Protein AF-S8E0R0-F1 (afdb_monomer_lite)

Foldseek 3Di:
DAWFDPPDDDPDDFPFKFFFADPNHFWDQLVCLQVVNDFGPQQQDFGCVVVVDQKAWEWEDGQQDDIDIDIDGQDDPNDGHGSSRVSNVNSVVVQVVLVVQQPPPDDGDPPRPQRRRDDPHFYSRQKIFRMWGDDPRHIYTGIDGNDDDD

Secondary structure (DSSP, 8-state):
-EE---S----S--S-EEE-EETTEE-EEHHHHHHTS---TTTTSB-SGGGT-SEEEEEE--TTS--EEEEEESEETTEEPBHHHHHHHHHHHHHHHHHHHHHS-PPPPTT-GGG-BSTTSB-GGGEEEEEEEEETTEEEEEEEE-PPP-

Sequence (150 aa):
RLRVPQTTRSVTVPRDTVQFEVGGSLGIRMCDVVSGHAQPDLSEDRVLEHTGHRQIHLVIMWPGYEQSGRYLHVQNDGLYITRGRLANLVSDTVRHFLRAASRKRRRHARGSQQWTIGNNGIQFQDLWLLSVVRDGNIWRPEIEAHVRGP

Structure (mmCIF, N/CA/C/O backbone):
data_AF-S8E0R0-F1
#
_entry.id   AF-S8E0R0-F1
#
loop_
_atom_site.group_PDB
_atom_site.id
_atom_site.type_symbol
_atom_site.label_atom_id
_atom_site.label_alt_id
_atom_site.label_comp_id
_atom_site.label_asym_id
_atom_site.label_entity_id
_atom_site.label_seq_id
_atom_site.pdbx_PDB_ins_code
_atom_site.Cartn_x
_atom_site.Cartn_y
_atom_site.Cartn_z
_atom_site.occupancy
_atom_site.B_iso_or_equiv
_atom_site.auth_seq_id
_atom_site.auth_comp_id
_atom_site.auth_asym_id
_atom_site.auth_atom_id
_atom_site.pdbx_PDB_model_num
ATOM 1 N N . ARG A 1 1 ? 9.385 -15.708 -5.227 1.00 58.81 1 ARG A N 1
ATOM 2 C CA . ARG A 1 1 ? 8.848 -14.510 -4.540 1.00 58.81 1 ARG A CA 1
ATOM 3 C C . ARG A 1 1 ? 9.981 -13.505 -4.425 1.00 58.81 1 ARG A C 1
ATOM 5 O O . ARG A 1 1 ? 11.035 -13.891 -3.936 1.00 58.81 1 ARG A O 1
ATOM 12 N N . LEU A 1 2 ? 9.827 -12.289 -4.954 1.00 75.50 2 LEU A N 1
ATOM 13 C CA . LEU A 1 2 ? 10.871 -11.261 -4.898 1.00 75.5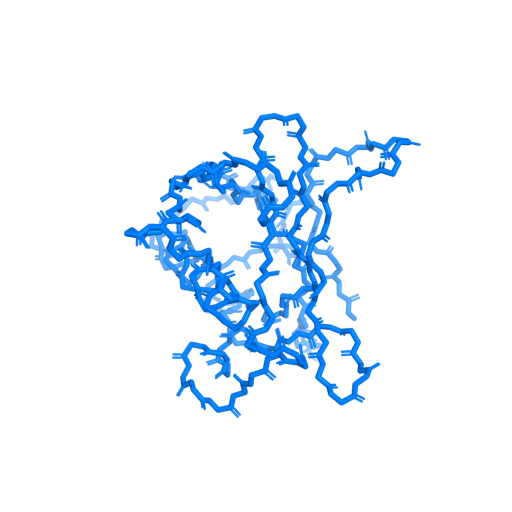0 2 LEU A CA 1
ATOM 14 C C . LEU A 1 2 ? 10.344 -10.062 -4.107 1.00 75.50 2 LEU A C 1
ATOM 16 O O . LEU A 1 2 ? 9.384 -9.409 -4.517 1.00 75.50 2 LEU A O 1
ATOM 20 N N . ARG A 1 3 ? 10.968 -9.777 -2.961 1.00 77.88 3 ARG A N 1
ATOM 21 C CA . ARG A 1 3 ? 10.646 -8.599 -2.147 1.00 77.88 3 ARG A CA 1
ATOM 22 C C . ARG A 1 3 ? 11.109 -7.354 -2.896 1.00 77.88 3 ARG A C 1
ATOM 24 O O . ARG A 1 3 ? 12.263 -7.313 -3.318 1.00 77.88 3 ARG A O 1
ATOM 31 N N . VAL A 1 4 ? 10.239 -6.361 -3.070 1.00 77.31 4 VAL A N 1
ATOM 32 C CA . VAL A 1 4 ? 10.601 -5.118 -3.764 1.00 77.31 4 VAL A CA 1
ATOM 33 C C . VAL A 1 4 ? 11.610 -4.356 -2.896 1.00 77.31 4 VAL A C 1
ATOM 35 O O . VAL A 1 4 ? 11.265 -4.006 -1.765 1.00 77.31 4 VAL A O 1
ATOM 38 N N . PRO A 1 5 ? 12.834 -4.068 -3.384 1.00 73.31 5 PRO A N 1
ATOM 39 C CA . PRO A 1 5 ? 13.810 -3.278 -2.654 1.00 73.31 5 PRO A CA 1
ATOM 40 C C . PRO A 1 5 ? 13.254 -1.879 -2.401 1.00 73.31 5 PRO A C 1
ATOM 42 O O . PRO A 1 5 ? 13.226 -1.027 -3.288 1.00 73.31 5 PRO A O 1
ATOM 45 N N . GLN A 1 6 ? 12.812 -1.641 -1.172 1.00 69.94 6 GLN A N 1
ATOM 46 C CA . GLN A 1 6 ? 12.642 -0.298 -0.643 1.00 69.94 6 GLN A CA 1
ATOM 47 C C . GLN A 1 6 ? 14.046 0.157 -0.224 1.00 69.94 6 GLN A C 1
ATOM 49 O O . GLN A 1 6 ? 14.694 -0.501 0.588 1.00 69.94 6 GLN A O 1
ATOM 54 N N . THR A 1 7 ? 14.585 1.214 -0.830 1.00 45.44 7 THR A N 1
ATOM 55 C CA . THR A 1 7 ? 15.957 1.680 -0.576 1.00 45.44 7 THR A CA 1
ATOM 56 C C . THR A 1 7 ? 16.130 2.157 0.867 1.00 45.44 7 THR A C 1
ATOM 58 O O . THR A 1 7 ? 15.914 3.327 1.135 1.00 45.44 7 THR A O 1
ATOM 61 N N . THR A 1 8 ? 16.526 1.265 1.781 1.00 50.78 8 THR A N 1
ATOM 62 C CA . THR A 1 8 ? 17.254 1.555 3.035 1.00 50.78 8 THR A CA 1
ATOM 63 C C . THR A 1 8 ? 17.691 0.250 3.701 1.00 50.78 8 THR A C 1
ATOM 65 O O . THR A 1 8 ? 16.870 -0.629 3.949 1.00 50.78 8 THR A O 1
ATOM 68 N N . ARG A 1 9 ? 18.971 0.179 4.082 1.00 50.09 9 ARG A N 1
ATOM 69 C CA . ARG A 1 9 ? 19.430 -0.609 5.232 1.00 50.09 9 ARG A CA 1
ATOM 70 C C . ARG A 1 9 ? 18.948 0.125 6.482 1.00 50.09 9 ARG A C 1
ATOM 72 O O . ARG A 1 9 ? 19.400 1.242 6.703 1.00 50.09 9 ARG A O 1
ATOM 79 N N . SER A 1 10 ? 18.064 -0.460 7.282 1.00 45.62 10 SER A N 1
ATOM 80 C CA . SER A 1 10 ? 17.805 0.051 8.631 1.00 45.62 10 SER A CA 1
ATOM 81 C C . SER A 1 10 ? 17.980 -1.089 9.625 1.00 45.62 10 SER A C 1
ATOM 83 O O . SER A 1 10 ? 17.324 -2.121 9.516 1.00 45.62 10 SER A O 1
ATOM 85 N N . VAL A 1 11 ? 18.954 -0.917 10.521 1.00 52.41 11 VAL A N 1
ATOM 86 C CA . VAL A 1 11 ? 19.442 -1.889 11.521 1.00 52.41 11 VAL A CA 1
ATOM 87 C C . VAL A 1 11 ? 18.577 -1.866 12.794 1.00 52.41 11 VAL A C 1
ATOM 89 O O . VAL A 1 11 ? 18.784 -2.655 13.709 1.00 52.41 11 VAL A O 1
ATOM 92 N N . THR A 1 12 ? 17.550 -1.017 12.843 1.00 54.03 12 THR A N 1
ATOM 93 C CA . THR A 1 12 ? 16.693 -0.843 14.018 1.00 54.03 12 THR A CA 1
ATOM 94 C C . THR A 1 12 ? 15.258 -1.199 13.658 1.00 54.03 12 THR A C 1
ATOM 96 O O . THR A 1 12 ? 14.699 -0.621 12.726 1.00 54.03 12 THR A O 1
ATOM 99 N N . VAL A 1 13 ? 14.669 -2.149 14.391 1.00 54.53 13 VAL A N 1
ATOM 100 C CA . VAL A 1 13 ? 13.267 -2.566 14.235 1.00 54.53 13 VAL A CA 1
ATOM 101 C C . VAL A 1 13 ? 12.368 -1.324 14.318 1.00 54.53 13 VAL A C 1
ATOM 103 O O . VAL A 1 13 ? 12.373 -0.643 15.349 1.00 54.53 13 VAL A O 1
ATOM 106 N N . PRO A 1 14 ? 11.619 -0.985 13.259 1.00 58.28 14 PRO A N 1
ATOM 107 C CA . PRO A 1 14 ? 10.689 0.132 13.293 1.00 58.28 14 PRO A CA 1
ATOM 108 C C . PRO A 1 14 ? 9.609 -0.128 14.341 1.00 58.28 14 PRO A C 1
ATOM 110 O O . PRO A 1 14 ? 8.913 -1.140 14.276 1.00 58.28 14 PRO A O 1
ATOM 113 N N . ARG A 1 15 ? 9.470 0.783 15.312 1.00 67.31 15 ARG A N 1
ATOM 114 C CA . ARG A 1 15 ? 8.499 0.640 16.412 1.00 67.31 15 ARG A CA 1
ATOM 115 C C . ARG A 1 15 ? 7.045 0.621 15.934 1.00 67.31 15 ARG A C 1
ATOM 117 O O . ARG A 1 15 ? 6.212 0.025 16.602 1.00 67.31 15 ARG A O 1
ATOM 124 N N . ASP A 1 16 ? 6.765 1.210 14.772 1.00 89.44 16 ASP A N 1
ATOM 125 C CA . ASP A 1 16 ? 5.419 1.279 14.215 1.00 89.44 16 ASP A CA 1
ATOM 126 C C . ASP A 1 16 ? 5.349 0.516 12.886 1.00 89.44 16 ASP A C 1
ATOM 128 O O . ASP A 1 16 ? 5.825 0.986 11.847 1.00 89.44 16 ASP A O 1
ATOM 132 N N . THR A 1 17 ? 4.753 -0.676 12.930 1.00 94.12 17 THR A N 1
ATOM 133 C CA . THR A 1 17 ? 4.504 -1.523 11.759 1.00 94.12 17 THR A CA 1
ATOM 134 C C . THR A 1 17 ? 3.078 -2.055 11.805 1.00 94.12 17 THR A C 1
ATOM 136 O O . THR A 1 17 ? 2.631 -2.558 12.832 1.00 94.12 17 THR A O 1
ATOM 139 N N . VAL A 1 18 ? 2.369 -1.982 10.679 1.00 96.19 18 VAL A N 1
ATOM 140 C CA . VAL A 1 18 ? 1.063 -2.625 10.496 1.00 96.19 18 VAL A CA 1
ATOM 141 C C . VAL A 1 18 ? 1.225 -3.763 9.501 1.00 96.19 18 VAL A C 1
ATOM 143 O O . VAL A 1 18 ? 1.469 -3.511 8.325 1.00 96.19 18 VAL A O 1
ATOM 146 N N . GLN A 1 19 ? 1.118 -5.006 9.965 1.00 97.00 19 GLN A N 1
ATOM 147 C CA . GLN A 1 19 ? 1.174 -6.200 9.116 1.00 97.00 19 GLN A CA 1
ATOM 148 C C . GLN A 1 19 ? -0.203 -6.548 8.539 1.00 97.00 19 GLN A C 1
ATOM 150 O O . GLN A 1 19 ? -1.238 -6.216 9.126 1.00 97.00 19 GLN A O 1
ATOM 155 N N . PHE A 1 20 ? -0.204 -7.212 7.387 1.00 97.25 20 PHE A N 1
ATOM 156 C CA . PHE A 1 20 ? -1.407 -7.710 6.730 1.00 97.25 20 PHE A CA 1
ATOM 157 C C . PHE A 1 20 ? -1.267 -9.210 6.511 1.00 97.25 20 PHE A C 1
ATOM 159 O O . PHE A 1 20 ? -0.300 -9.657 5.897 1.00 97.25 20 PHE A O 1
ATOM 166 N N . GLU A 1 21 ? -2.237 -9.966 7.004 1.00 97.06 21 GLU A N 1
ATOM 167 C CA . GLU A 1 21 ? -2.275 -11.425 6.929 1.00 97.06 21 GLU A CA 1
ATOM 168 C C . GLU A 1 21 ? -3.636 -11.870 6.394 1.00 97.06 21 GLU A C 1
ATOM 170 O O . GLU A 1 21 ? -4.600 -11.108 6.473 1.00 97.06 21 GLU A O 1
ATOM 175 N N . VAL A 1 22 ? -3.709 -13.063 5.809 1.00 95.94 22 VAL A N 1
ATOM 176 C CA . VAL A 1 22 ? -4.967 -13.712 5.415 1.00 95.94 22 VAL A CA 1
ATOM 177 C C . VAL A 1 22 ? -4.902 -15.172 5.833 1.00 95.94 22 VAL A C 1
ATOM 179 O O . VAL A 1 22 ? -4.031 -15.910 5.364 1.00 95.94 22 VAL A O 1
ATOM 182 N N . GLY A 1 23 ? -5.811 -15.594 6.711 1.00 94.50 23 GLY A N 1
ATOM 183 C CA . GLY A 1 23 ? -5.812 -16.953 7.252 1.00 94.50 23 GLY A CA 1
ATOM 184 C C . GLY A 1 23 ? -4.501 -17.302 7.965 1.00 94.50 23 GLY A C 1
ATOM 185 O O . GLY A 1 23 ? -3.987 -18.409 7.797 1.00 94.50 23 GLY A O 1
ATOM 186 N N . GLY A 1 24 ? -3.910 -16.339 8.681 1.00 92.81 24 GLY A N 1
ATOM 187 C CA . GLY A 1 24 ? -2.631 -16.477 9.386 1.00 92.81 24 GLY A CA 1
ATOM 188 C C . GLY A 1 24 ? -1.392 -16.512 8.483 1.00 92.81 24 GLY A C 1
ATOM 189 O O . GLY A 1 24 ? -0.287 -16.767 8.959 1.00 92.81 24 GLY A O 1
ATOM 190 N N . SER A 1 25 ? -1.545 -16.289 7.174 1.00 93.94 25 SER A N 1
ATOM 191 C CA . SER A 1 25 ? -0.423 -16.202 6.234 1.00 93.94 25 SER A CA 1
ATOM 192 C C . SER A 1 25 ? -0.069 -14.750 5.936 1.00 93.94 25 SER A C 1
ATOM 194 O O . SER A 1 25 ? -0.941 -13.961 5.581 1.00 93.94 25 SER A O 1
ATOM 196 N N . LEU A 1 26 ? 1.220 -14.406 6.015 1.00 95.00 26 LEU A N 1
ATOM 197 C CA . LEU A 1 26 ? 1.698 -13.051 5.744 1.00 95.00 26 LEU A CA 1
ATOM 198 C C . LEU A 1 26 ? 1.475 -12.640 4.283 1.00 95.00 26 LEU A C 1
ATOM 200 O O . LEU A 1 26 ? 1.918 -13.313 3.347 1.00 95.00 26 LEU A O 1
ATOM 204 N N . GLY A 1 27 ? 0.898 -11.456 4.118 1.00 95.88 27 GLY A N 1
ATOM 205 C CA . GLY A 1 27 ? 0.675 -10.800 2.846 1.00 95.88 27 GLY A CA 1
ATOM 206 C C . GLY A 1 27 ? -0.753 -10.944 2.338 1.00 95.88 27 GLY A C 1
ATOM 207 O O . GLY A 1 27 ? -1.365 -12.004 2.414 1.00 95.88 27 GLY A O 1
ATOM 208 N N . ILE A 1 28 ? -1.255 -9.876 1.724 1.00 97.19 28 ILE A N 1
ATOM 209 C CA . ILE A 1 28 ? -2.548 -9.868 1.042 1.00 97.19 28 ILE A CA 1
ATOM 210 C C . ILE A 1 28 ? -2.401 -9.361 -0.389 1.00 97.19 28 ILE A C 1
ATOM 212 O O . ILE A 1 28 ? -1.704 -8.377 -0.654 1.00 97.19 28 ILE A O 1
ATOM 216 N N . ARG A 1 29 ? -3.054 -10.027 -1.342 1.00 97.44 29 ARG A N 1
ATOM 217 C CA . ARG A 1 29 ? -2.983 -9.646 -2.752 1.00 97.44 29 ARG A CA 1
ATOM 218 C C . ARG A 1 29 ? -3.706 -8.319 -2.981 1.00 97.44 29 ARG A C 1
ATOM 220 O O . ARG A 1 29 ? -4.913 -8.206 -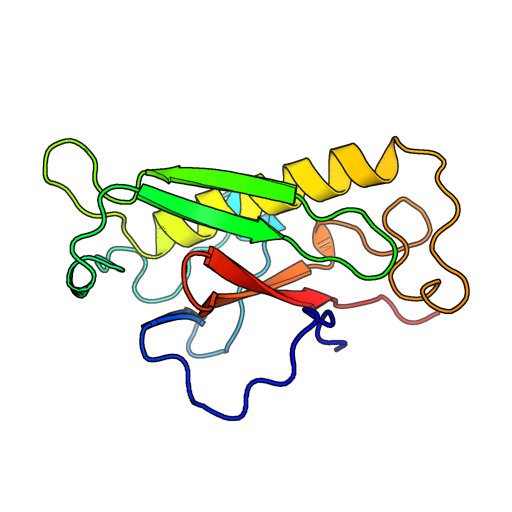2.776 1.00 97.44 29 ARG A O 1
ATOM 227 N N . MET A 1 30 ? -2.978 -7.304 -3.447 1.00 98.00 30 MET A N 1
ATOM 228 C CA . MET A 1 30 ? -3.495 -5.930 -3.517 1.00 98.00 30 MET A CA 1
ATOM 229 C C . MET A 1 30 ? -4.700 -5.784 -4.456 1.00 98.00 30 MET A C 1
ATOM 231 O O . MET A 1 30 ? -5.602 -4.988 -4.188 1.00 98.00 30 MET A O 1
ATOM 235 N N . CYS A 1 31 ? -4.742 -6.545 -5.556 1.00 97.56 31 CYS A N 1
ATOM 236 C CA . CYS A 1 31 ? -5.881 -6.509 -6.473 1.00 97.56 31 CYS A CA 1
ATOM 237 C C . CYS A 1 31 ? -7.171 -7.032 -5.839 1.00 97.56 31 CYS A C 1
ATOM 239 O O . CYS A 1 31 ? -8.239 -6.490 -6.128 1.00 97.56 31 CYS A O 1
ATOM 241 N N . ASP A 1 32 ? -7.071 -8.010 -4.943 1.00 97.69 32 ASP A N 1
ATOM 242 C CA . ASP A 1 32 ? -8.228 -8.614 -4.287 1.00 97.69 32 ASP A CA 1
ATOM 243 C C . ASP A 1 32 ? -8.766 -7.679 -3.199 1.00 97.69 32 ASP A C 1
ATOM 245 O O . ASP A 1 32 ? -9.976 -7.489 -3.109 1.00 97.69 32 ASP A O 1
ATOM 249 N N . VAL A 1 33 ? -7.882 -6.976 -2.477 1.00 97.56 33 VAL A N 1
ATOM 250 C CA . VAL A 1 33 ? -8.267 -5.914 -1.524 1.00 97.56 33 VAL A CA 1
ATOM 251 C C . VAL A 1 33 ? -9.021 -4.782 -2.210 1.00 97.56 33 VAL A C 1
ATOM 253 O O . VAL A 1 33 ? -10.045 -4.309 -1.720 1.00 97.56 33 VAL A O 1
ATOM 256 N N . VAL A 1 34 ? -8.505 -4.309 -3.345 1.00 97.50 34 VAL A N 1
ATOM 257 C CA . VAL A 1 34 ? -9.116 -3.193 -4.079 1.00 97.50 34 VAL A CA 1
ATOM 258 C C . VAL A 1 34 ? -10.445 -3.598 -4.715 1.00 97.50 34 VAL A C 1
ATOM 260 O O . VAL A 1 34 ? -11.333 -2.758 -4.835 1.00 97.50 34 VAL A O 1
ATOM 263 N N . SER A 1 35 ? -10.587 -4.864 -5.108 1.00 96.62 35 SER A N 1
ATOM 264 C CA . SER A 1 35 ? -11.824 -5.397 -5.694 1.00 96.62 35 SER A CA 1
ATOM 265 C C . SER A 1 35 ? -12.846 -5.845 -4.643 1.00 96.62 35 SER A C 1
ATOM 267 O O . SER A 1 35 ? -13.969 -6.171 -5.004 1.00 96.62 35 SER A O 1
ATOM 269 N N . GLY A 1 36 ? -12.476 -5.867 -3.358 1.00 95.94 36 GLY A N 1
ATOM 270 C CA . GLY A 1 36 ? -13.331 -6.348 -2.269 1.00 95.94 36 GLY A CA 1
ATOM 271 C C . GLY A 1 36 ? -13.431 -7.874 -2.163 1.00 95.94 36 GLY A C 1
ATOM 272 O O . GLY A 1 36 ? -14.281 -8.371 -1.436 1.00 95.94 36 GLY A O 1
ATOM 273 N N . HIS A 1 37 ? -12.575 -8.624 -2.863 1.00 97.25 37 HIS A N 1
ATOM 274 C CA . HIS A 1 37 ? -12.544 -10.092 -2.822 1.00 97.25 37 HIS A CA 1
ATOM 275 C C . HIS A 1 37 ? -11.730 -10.652 -1.649 1.00 97.25 37 HIS A C 1
ATOM 277 O O . HIS A 1 37 ? -11.836 -11.837 -1.348 1.00 97.25 37 HIS A O 1
ATOM 283 N N . ALA A 1 38 ? -10.904 -9.826 -1.005 1.00 96.06 38 ALA A N 1
ATOM 284 C CA . ALA A 1 38 ? -10.127 -10.213 0.164 1.00 96.06 38 ALA A CA 1
ATOM 285 C C . ALA A 1 38 ? -10.089 -9.079 1.192 1.00 96.06 38 ALA A C 1
ATOM 287 O O . ALA A 1 38 ? -10.032 -7.898 0.839 1.00 96.06 38 ALA A O 1
ATOM 288 N N . GLN A 1 39 ? -10.067 -9.456 2.465 1.00 97.12 39 GLN A N 1
ATOM 289 C CA . GLN A 1 39 ? -9.821 -8.563 3.590 1.00 97.12 39 GLN A CA 1
ATOM 290 C C . GLN A 1 39 ? -8.683 -9.142 4.432 1.00 97.12 39 GLN A C 1
ATOM 292 O O . GLN A 1 39 ? -8.546 -10.365 4.486 1.00 97.12 39 GLN A O 1
ATOM 297 N N . PRO A 1 40 ? -7.838 -8.293 5.039 1.00 97.38 40 PRO A N 1
ATOM 298 C CA . PRO A 1 40 ? -6.830 -8.783 5.962 1.00 97.38 40 PRO A CA 1
ATOM 299 C C . PRO A 1 40 ? -7.504 -9.327 7.223 1.00 97.38 40 PRO A C 1
ATOM 301 O O . PRO A 1 40 ? -8.556 -8.827 7.629 1.00 97.38 40 PRO A O 1
ATOM 304 N N . ASP A 1 41 ? -6.861 -10.292 7.868 1.00 97.31 41 ASP A N 1
ATOM 305 C CA . ASP A 1 41 ? -7.220 -10.747 9.204 1.00 97.31 41 ASP A CA 1
ATOM 306 C C . ASP A 1 41 ? -7.298 -9.539 10.149 1.00 97.31 41 ASP A C 1
ATOM 308 O O . ASP A 1 41 ? -6.501 -8.599 10.045 1.00 97.31 41 ASP A O 1
ATOM 312 N N . LEU A 1 42 ? -8.279 -9.549 11.058 1.00 96.62 42 LEU A N 1
ATOM 313 C CA . LEU A 1 42 ? -8.554 -8.430 11.966 1.00 96.62 42 LEU A CA 1
ATOM 314 C C . LEU A 1 42 ? -8.820 -7.109 11.211 1.00 96.62 42 LEU A C 1
ATOM 316 O O . LEU A 1 42 ? -8.285 -6.051 11.553 1.00 96.62 42 LEU A O 1
ATOM 320 N N . SER A 1 43 ? -9.628 -7.165 10.145 1.00 96.62 43 SER A N 1
ATOM 321 C CA . SER A 1 43 ? -9.914 -6.023 9.262 1.00 96.62 43 SER A CA 1
ATOM 322 C C . SER A 1 43 ? -10.466 -4.799 9.991 1.00 96.62 43 SER A C 1
ATOM 324 O O . SER A 1 43 ? -10.156 -3.676 9.593 1.00 96.62 43 SER A O 1
ATOM 326 N N . GLU A 1 44 ? -11.248 -5.015 11.048 1.00 97.19 44 GLU A N 1
ATOM 327 C CA . GLU A 1 44 ? -11.923 -3.967 11.819 1.00 97.19 44 GLU A CA 1
ATOM 328 C C . GLU A 1 44 ? -11.058 -3.380 12.942 1.00 97.19 44 GLU A C 1
ATOM 330 O O . GLU A 1 44 ? -11.440 -2.376 13.547 1.00 97.19 44 GLU A O 1
ATOM 335 N N . ASP A 1 45 ? -9.871 -3.944 13.195 1.00 96.38 45 ASP A N 1
ATOM 336 C CA . ASP A 1 45 ? -8.956 -3.418 14.205 1.00 96.38 45 ASP A CA 1
ATOM 337 C C . ASP A 1 45 ? -8.528 -2.003 13.850 1.00 96.38 45 ASP A C 1
ATOM 339 O O . ASP A 1 45 ? -8.042 -1.735 12.745 1.00 96.38 45 ASP A O 1
ATOM 343 N N . ARG A 1 46 ? -8.639 -1.101 14.823 1.00 95.44 46 ARG A N 1
ATOM 344 C CA . ARG A 1 46 ? -8.074 0.241 14.722 1.00 95.44 46 ARG A CA 1
ATOM 345 C C . ARG A 1 46 ? -6.560 0.131 14.730 1.00 95.44 46 ARG A C 1
ATOM 347 O O . ARG A 1 46 ? -5.960 -0.389 15.667 1.00 95.44 46 ARG A O 1
ATOM 354 N N . VAL A 1 47 ? -5.941 0.638 13.677 1.00 94.56 47 VAL A N 1
ATOM 355 C CA . VAL A 1 47 ? -4.487 0.675 13.544 1.00 94.56 47 VAL A CA 1
ATOM 356 C C . VAL A 1 47 ? -4.023 2.120 13.603 1.00 94.56 47 VAL A C 1
ATOM 358 O O . VAL A 1 47 ? -4.750 3.036 13.230 1.00 94.56 47 VAL A O 1
ATOM 361 N N . LEU A 1 48 ? -2.789 2.328 14.062 1.00 92.81 48 LEU A N 1
ATOM 362 C CA . LEU A 1 48 ? -2.159 3.649 14.179 1.00 92.81 48 LEU A CA 1
ATOM 363 C C . LEU A 1 48 ? -2.765 4.575 15.246 1.00 92.81 48 LEU A C 1
ATOM 365 O O . LEU A 1 48 ? -2.262 5.683 15.418 1.00 92.81 48 LEU A O 1
ATOM 369 N N . GLU A 1 49 ? -3.772 4.132 16.001 1.00 92.75 49 GLU A N 1
ATOM 370 C CA . GLU A 1 49 ? -4.353 4.888 17.122 1.00 92.75 49 GLU A CA 1
ATOM 371 C C . GLU A 1 49 ? -3.287 5.295 18.148 1.00 92.75 49 GLU A C 1
ATOM 373 O O . GLU A 1 49 ? -3.219 6.452 18.561 1.00 92.75 49 GLU A O 1
ATOM 378 N N . HIS A 1 50 ? -2.363 4.384 18.464 1.00 90.50 50 HIS A N 1
ATOM 379 C CA . HIS A 1 50 ? -1.258 4.623 19.397 1.00 90.50 50 HIS A CA 1
ATOM 380 C C . HIS A 1 50 ? -0.255 5.683 18.919 1.00 90.50 50 HIS A C 1
ATOM 382 O O . HIS A 1 50 ? 0.520 6.200 19.719 1.00 90.50 50 HIS A O 1
ATOM 388 N N . THR A 1 51 ? -0.249 6.010 17.624 1.00 89.62 51 THR A N 1
ATOM 389 C CA . THR A 1 51 ? 0.668 7.013 17.063 1.00 89.62 51 THR A CA 1
ATOM 390 C C . THR A 1 51 ? 0.184 8.444 17.294 1.00 89.62 51 THR A C 1
ATOM 392 O O . THR A 1 51 ? 0.973 9.380 17.172 1.00 89.62 51 THR A O 1
ATOM 395 N N . GLY A 1 52 ? -1.111 8.634 17.584 1.00 88.88 52 GLY A N 1
ATOM 396 C CA . GLY A 1 52 ? -1.740 9.952 17.722 1.00 88.88 52 GLY A CA 1
ATOM 397 C C . GLY A 1 52 ? -1.763 10.788 16.433 1.00 88.88 52 GLY A C 1
ATOM 398 O O . GLY A 1 52 ? -2.113 11.969 16.463 1.00 88.88 52 GLY A O 1
ATOM 399 N N . HIS A 1 53 ? -1.372 10.216 15.290 1.00 90.69 53 HIS A N 1
ATOM 400 C CA . HIS A 1 53 ? -1.370 10.919 14.014 1.00 90.69 53 HIS A CA 1
ATOM 401 C C . HIS A 1 53 ? -2.783 11.000 13.427 1.00 90.69 53 HIS A C 1
ATOM 403 O O . HIS A 1 53 ? -3.523 10.023 13.419 1.00 90.69 53 HIS A O 1
ATOM 409 N N . ARG A 1 54 ? -3.136 12.163 12.862 1.00 94.12 54 ARG A N 1
ATOM 410 C CA . ARG A 1 54 ? -4.366 12.342 12.062 1.00 94.12 54 ARG A CA 1
ATOM 411 C C . ARG A 1 54 ? -4.172 11.956 10.600 1.00 94.12 54 ARG A C 1
ATOM 413 O O . ARG A 1 54 ? -5.101 11.515 9.925 1.00 94.12 54 ARG A O 1
ATOM 420 N N . GLN A 1 55 ? -2.951 12.136 10.109 1.00 95.88 55 GLN A N 1
ATOM 421 C CA . GLN A 1 55 ? -2.539 11.821 8.752 1.00 95.88 55 GLN A CA 1
ATOM 422 C C . GLN A 1 55 ? -1.139 11.216 8.757 1.00 95.88 55 GLN A C 1
ATOM 424 O O . GLN A 1 55 ? -0.310 11.570 9.594 1.00 95.88 55 GLN A O 1
ATOM 429 N N . ILE A 1 56 ? -0.867 10.355 7.782 1.00 96.25 56 ILE A N 1
ATOM 430 C CA . ILE A 1 56 ? 0.464 9.807 7.522 1.00 96.25 56 ILE A CA 1
ATOM 431 C C . ILE A 1 56 ? 0.911 10.142 6.101 1.00 96.25 56 ILE A C 1
ATOM 433 O O . ILE A 1 56 ? 0.095 10.165 5.181 1.00 96.25 56 ILE A O 1
ATOM 437 N N . HIS A 1 57 ? 2.208 10.376 5.907 1.00 97.38 57 HIS A N 1
ATOM 438 C CA . HIS A 1 57 ? 2.792 10.537 4.577 1.00 97.38 57 HIS A CA 1
ATOM 439 C C . HIS A 1 57 ? 3.257 9.174 4.050 1.00 97.38 57 HIS A C 1
ATOM 441 O O . HIS A 1 57 ? 4.322 8.693 4.433 1.00 97.38 57 HIS A O 1
ATOM 447 N N . LEU A 1 58 ? 2.452 8.538 3.195 1.00 97.62 58 LEU A N 1
ATOM 448 C CA . LEU A 1 58 ? 2.793 7.269 2.555 1.00 97.62 58 LEU A CA 1
ATOM 449 C C . LEU A 1 58 ? 3.686 7.528 1.338 1.00 97.62 58 LEU A C 1
ATOM 451 O O . LEU A 1 58 ? 3.273 8.224 0.414 1.00 97.62 58 LEU A O 1
ATOM 455 N N . VAL A 1 59 ? 4.875 6.933 1.311 1.00 97.31 59 VAL A N 1
ATOM 456 C CA . VAL A 1 59 ? 5.849 7.042 0.222 1.00 97.31 59 VAL A CA 1
ATOM 457 C C . VAL A 1 59 ? 6.089 5.670 -0.393 1.00 97.31 59 VAL A C 1
ATOM 459 O O . VAL A 1 59 ? 6.453 4.716 0.292 1.00 97.31 59 VAL A O 1
ATOM 462 N N . ILE A 1 60 ? 5.909 5.582 -1.708 1.00 95.62 60 ILE A N 1
ATOM 463 C CA . ILE A 1 60 ? 6.242 4.414 -2.517 1.00 95.62 60 ILE A CA 1
ATOM 464 C C . ILE A 1 60 ? 7.619 4.641 -3.128 1.00 95.62 60 ILE A C 1
ATOM 466 O O . ILE A 1 60 ? 7.831 5.605 -3.872 1.00 95.62 60 ILE A O 1
ATOM 470 N N . MET A 1 61 ? 8.538 3.720 -2.848 1.00 92.94 61 MET A N 1
ATOM 471 C CA . MET A 1 61 ? 9.809 3.627 -3.553 1.00 92.94 61 MET A CA 1
ATOM 472 C C . MET A 1 61 ? 9.791 2.389 -4.441 1.00 92.94 61 MET A C 1
ATOM 474 O O . MET A 1 61 ? 9.395 1.305 -4.017 1.00 92.94 61 MET A O 1
ATOM 478 N N . TRP A 1 62 ? 10.211 2.541 -5.691 1.00 92.38 62 TRP A N 1
ATOM 479 C CA . TRP A 1 62 ? 10.274 1.431 -6.631 1.00 92.38 62 TRP A CA 1
ATOM 480 C C . TRP A 1 62 ? 11.576 1.504 -7.428 1.00 92.38 62 TRP A C 1
ATOM 482 O O . TRP A 1 62 ? 11.885 2.573 -7.966 1.00 92.38 62 TRP A O 1
ATOM 492 N N . PRO A 1 63 ? 12.350 0.410 -7.537 1.00 90.81 63 PRO A N 1
ATOM 493 C CA . PRO A 1 63 ? 13.636 0.448 -8.223 1.00 90.81 63 PRO A CA 1
ATOM 494 C C . PRO A 1 63 ? 13.519 0.939 -9.670 1.00 90.81 63 PRO A C 1
ATOM 496 O O . PRO A 1 63 ? 12.767 0.388 -10.472 1.00 90.81 63 PRO A O 1
ATOM 499 N N . GLY A 1 64 ? 14.277 1.984 -10.007 1.00 89.00 64 GLY A N 1
ATOM 500 C CA . GLY A 1 64 ? 14.286 2.579 -11.345 1.00 89.00 64 GLY A CA 1
ATOM 501 C C . GLY A 1 64 ? 13.177 3.602 -11.622 1.00 89.00 64 GLY A C 1
ATOM 502 O O . GLY A 1 64 ? 13.072 4.046 -12.766 1.00 89.00 64 GLY A O 1
ATOM 503 N N . TYR A 1 65 ? 12.385 3.997 -10.618 1.00 90.12 65 TYR A N 1
ATOM 504 C CA . TYR A 1 65 ? 11.334 5.015 -10.737 1.00 90.12 65 TYR A CA 1
ATOM 505 C C . TYR A 1 65 ? 11.502 6.106 -9.678 1.00 90.12 65 TYR A C 1
ATOM 507 O O . TYR A 1 65 ? 12.065 5.883 -8.608 1.00 90.12 65 TYR A O 1
ATOM 515 N N . GLU A 1 66 ? 10.999 7.300 -9.990 1.00 89.94 66 GLU A N 1
ATOM 516 C CA . GLU A 1 66 ? 10.893 8.387 -9.015 1.00 89.94 66 GLU A CA 1
ATOM 517 C C . GLU A 1 66 ? 9.979 7.972 -7.861 1.00 89.94 66 GLU A C 1
ATOM 519 O O . GLU A 1 66 ? 8.952 7.320 -8.071 1.00 89.94 66 GLU A O 1
ATOM 524 N N . GLN A 1 67 ? 10.348 8.385 -6.651 1.00 91.75 67 GLN A N 1
ATOM 525 C CA . GLN A 1 67 ? 9.521 8.182 -5.469 1.00 91.75 67 GLN A CA 1
ATOM 526 C C . GLN A 1 67 ? 8.185 8.917 -5.626 1.00 91.75 67 GLN A C 1
ATOM 528 O O . GLN A 1 67 ? 8.113 9.985 -6.239 1.00 91.75 67 GLN A O 1
ATOM 533 N N . SER A 1 68 ? 7.123 8.353 -5.055 1.00 93.75 68 SER A N 1
ATOM 534 C CA . SER A 1 68 ? 5.789 8.955 -5.078 1.00 93.75 68 SER A CA 1
ATOM 535 C C . SER A 1 68 ? 5.193 8.962 -3.678 1.00 93.75 68 SER A C 1
ATOM 537 O O . SER A 1 68 ? 5.096 7.914 -3.045 1.00 93.75 68 SER A O 1
ATOM 539 N N . GLY A 1 69 ? 4.821 10.149 -3.198 1.00 94.56 69 GLY A N 1
ATOM 540 C CA . GLY A 1 69 ? 4.243 10.363 -1.874 1.00 94.56 69 GLY A CA 1
ATOM 541 C C . GLY A 1 69 ? 2.772 10.772 -1.933 1.00 94.56 69 GLY A C 1
ATOM 542 O O . GLY A 1 69 ? 2.356 11.484 -2.849 1.00 94.56 69 GLY A O 1
ATOM 543 N N . ARG A 1 70 ? 1.983 10.338 -0.947 1.00 96.38 70 ARG A N 1
ATOM 544 C CA . ARG A 1 70 ? 0.591 10.758 -0.733 1.00 96.38 70 ARG A CA 1
ATOM 545 C C . ARG A 1 70 ? 0.280 10.821 0.759 1.00 96.38 70 ARG A C 1
ATOM 547 O O . ARG A 1 70 ? 0.625 9.909 1.506 1.00 96.38 70 ARG A O 1
ATOM 554 N N . TYR A 1 71 ? -0.420 11.867 1.189 1.00 96.81 71 TYR A N 1
ATOM 555 C CA . TYR A 1 71 ? -0.972 11.926 2.541 1.00 96.81 71 TYR A CA 1
ATOM 556 C C . TYR A 1 71 ? -2.248 11.088 2.641 1.00 96.81 71 TYR A C 1
ATOM 558 O O . TYR A 1 71 ? -3.157 11.227 1.819 1.00 96.81 71 TYR A O 1
ATOM 566 N N . LEU A 1 72 ? -2.311 10.222 3.650 1.00 96.12 72 LEU A N 1
ATOM 567 C CA . LEU A 1 72 ? -3.485 9.426 3.990 1.00 96.12 72 LEU A CA 1
ATOM 568 C C . LEU A 1 72 ? -4.052 9.909 5.319 1.00 96.12 72 LEU A C 1
ATOM 570 O O . LEU A 1 72 ? -3.314 10.022 6.294 1.00 96.12 72 LEU A O 1
ATOM 574 N N . HIS A 1 73 ? -5.358 10.155 5.370 1.00 94.75 73 HIS A N 1
ATOM 575 C CA . HIS A 1 73 ? -6.059 10.387 6.629 1.00 94.75 73 HIS A CA 1
ATOM 576 C C . HIS A 1 73 ? -6.204 9.061 7.376 1.00 94.75 73 HIS A C 1
ATOM 578 O O . HIS A 1 73 ? -6.781 8.111 6.847 1.00 94.75 73 HIS A O 1
ATOM 584 N N . VAL A 1 74 ? -5.660 9.005 8.591 1.00 93.50 74 VAL A N 1
ATOM 585 C CA . VAL A 1 74 ? -5.707 7.829 9.477 1.00 93.50 74 VAL A CA 1
ATOM 586 C C . VAL A 1 74 ? -6.614 8.047 10.685 1.00 93.50 74 VAL A C 1
ATOM 588 O O . VAL A 1 74 ? -6.899 7.106 11.415 1.00 93.50 74 VAL A O 1
ATOM 591 N N . GLN A 1 75 ? -7.108 9.271 10.859 1.00 93.88 75 GLN A N 1
ATOM 592 C CA . GLN A 1 75 ? -8.193 9.603 11.766 1.00 93.88 75 GLN A CA 1
ATOM 593 C C . GLN A 1 75 ? -9.167 10.530 11.035 1.00 93.88 75 GLN A C 1
ATOM 595 O O . GLN A 1 75 ? -8.743 11.531 10.450 1.00 93.88 75 GLN A O 1
ATOM 600 N N . ASN A 1 76 ? -10.457 10.202 11.067 1.00 86.62 76 ASN A N 1
ATOM 601 C CA . ASN A 1 76 ? -11.521 11.066 10.566 1.00 86.62 76 ASN A CA 1
ATOM 602 C C . ASN A 1 76 ? -12.652 11.135 11.594 1.00 86.62 76 ASN A C 1
ATOM 604 O O . ASN A 1 76 ? -13.101 10.097 12.069 1.00 86.62 76 ASN A O 1
ATOM 608 N N . ASP A 1 77 ? -13.075 12.345 11.961 1.00 85.12 77 ASP A N 1
ATOM 609 C CA . ASP A 1 77 ? -14.161 12.582 12.927 1.00 85.12 77 ASP A CA 1
ATOM 610 C C . ASP A 1 77 ? -13.998 11.818 14.258 1.00 85.12 77 ASP A C 1
ATOM 612 O O . ASP A 1 77 ? -14.946 11.295 14.837 1.00 85.12 77 ASP A O 1
ATOM 616 N N . GLY A 1 78 ? -12.754 11.714 14.739 1.00 80.25 78 GLY A N 1
ATOM 617 C CA . GLY A 1 78 ? -12.407 11.003 15.974 1.00 80.25 78 GLY A CA 1
ATOM 618 C C . GLY A 1 78 ? -12.262 9.484 15.825 1.00 80.25 78 GLY A C 1
ATOM 619 O O . GLY A 1 78 ? -11.696 8.853 16.716 1.00 80.25 78 GLY A O 1
ATOM 620 N N . LEU A 1 79 ? -12.673 8.900 14.696 1.00 89.69 79 LEU A N 1
ATOM 621 C CA . LEU A 1 79 ? -12.513 7.476 14.407 1.00 89.69 79 LEU A CA 1
ATOM 622 C C . LEU A 1 79 ? -11.174 7.207 13.717 1.00 89.69 79 LEU A C 1
ATOM 624 O O . LEU A 1 79 ? -10.854 7.801 12.685 1.00 89.69 79 LEU A O 1
ATOM 628 N N . TYR A 1 80 ? -10.393 6.295 14.291 1.00 93.88 80 TYR A N 1
ATOM 629 C CA . TYR A 1 80 ? -9.151 5.821 13.689 1.00 93.88 80 TYR A CA 1
ATOM 630 C C . TYR A 1 80 ? -9.416 4.825 12.564 1.00 93.88 80 TYR A C 1
ATOM 632 O O . TYR A 1 80 ? -10.413 4.101 12.556 1.00 93.88 80 TYR A O 1
ATOM 640 N N . ILE A 1 81 ? -8.499 4.800 11.604 1.00 96.56 81 ILE A N 1
ATOM 641 C CA . ILE A 1 81 ? -8.555 3.916 10.450 1.00 96.56 81 ILE A CA 1
ATOM 642 C C . ILE A 1 81 ? -8.471 2.450 10.880 1.00 96.56 81 ILE A C 1
ATOM 644 O O . ILE A 1 81 ? -7.662 2.075 11.730 1.00 96.56 81 ILE A O 1
ATOM 648 N N . THR A 1 82 ? -9.291 1.607 10.259 1.00 97.38 82 THR A N 1
ATOM 649 C CA . THR A 1 82 ? -9.213 0.161 10.460 1.00 97.38 82 THR A CA 1
ATOM 650 C C . THR A 1 82 ? -8.116 -0.458 9.596 1.00 97.38 82 THR A C 1
ATOM 652 O O . THR A 1 82 ? -7.724 0.103 8.564 1.00 97.38 82 THR A O 1
ATOM 655 N N . ARG A 1 83 ? -7.617 -1.638 9.971 1.00 97.94 83 ARG A N 1
ATOM 656 C CA . ARG A 1 83 ? -6.601 -2.372 9.203 1.00 97.94 83 ARG A CA 1
ATOM 657 C C . ARG A 1 83 ? -7.045 -2.623 7.763 1.00 97.94 83 ARG A C 1
ATOM 659 O O . ARG A 1 83 ? -6.276 -2.380 6.833 1.00 97.94 83 ARG A O 1
ATOM 666 N N . GLY A 1 84 ? -8.294 -3.040 7.567 1.00 97.75 84 GLY A N 1
ATOM 667 C CA . GLY A 1 84 ? -8.889 -3.260 6.249 1.00 97.75 84 GLY A CA 1
ATOM 668 C C . GLY A 1 84 ? -8.942 -1.977 5.422 1.00 97.75 84 GLY A C 1
ATOM 669 O O . GLY A 1 84 ? -8.568 -1.970 4.245 1.00 97.75 84 GLY A O 1
ATOM 670 N N . ARG A 1 85 ? -9.317 -0.852 6.046 1.00 97.38 85 ARG A N 1
ATOM 671 C CA . ARG A 1 85 ? -9.341 0.446 5.364 1.00 97.38 85 ARG A CA 1
ATOM 672 C C . ARG A 1 85 ? -7.938 0.929 4.995 1.00 97.38 85 ARG A C 1
ATOM 674 O O . ARG A 1 85 ? -7.756 1.433 3.885 1.00 97.38 85 ARG A O 1
ATOM 681 N N . LEU A 1 86 ? -6.950 0.741 5.871 1.00 97.81 86 LEU A N 1
ATOM 682 C CA . LEU A 1 86 ? -5.553 1.069 5.583 1.00 97.81 86 LEU A CA 1
ATOM 683 C C . LEU A 1 86 ? -5.016 0.226 4.418 1.00 97.81 86 LEU A C 1
ATOM 685 O O . LEU A 1 86 ? -4.439 0.788 3.487 1.00 97.81 86 LEU A O 1
ATOM 689 N N . ALA A 1 87 ? -5.264 -1.090 4.423 1.00 98.25 87 ALA A N 1
ATOM 690 C CA . ALA A 1 87 ? -4.874 -1.991 3.335 1.00 98.25 87 ALA A CA 1
ATOM 691 C C . ALA A 1 87 ? -5.436 -1.522 1.985 1.00 98.25 87 ALA A C 1
ATOM 693 O O . ALA A 1 87 ? -4.716 -1.490 0.983 1.00 98.25 87 ALA A O 1
ATOM 694 N N . ASN A 1 88 ? -6.709 -1.115 1.963 1.00 98.06 88 ASN A N 1
ATOM 695 C CA . ASN A 1 88 ? -7.375 -0.626 0.760 1.00 98.06 88 ASN A CA 1
ATOM 696 C C . ASN A 1 88 ? -6.767 0.693 0.254 1.00 98.06 88 ASN A C 1
ATOM 698 O O . ASN A 1 88 ? -6.408 0.775 -0.919 1.00 98.06 88 ASN A O 1
ATOM 702 N N . LEU A 1 89 ? -6.561 1.686 1.129 1.00 97.50 89 LEU A N 1
ATOM 703 C CA . LEU A 1 89 ? -5.957 2.973 0.747 1.00 97.50 89 LEU A CA 1
ATOM 704 C C . LEU A 1 89 ? -4.524 2.824 0.223 1.00 97.50 89 LEU A C 1
ATOM 706 O O . LEU A 1 89 ? -4.135 3.482 -0.747 1.00 97.50 89 LEU A O 1
ATOM 710 N N . VAL A 1 90 ? -3.731 1.961 0.858 1.00 98.00 90 VAL A N 1
ATOM 711 C CA . VAL A 1 90 ? -2.352 1.680 0.443 1.00 98.00 90 VAL A CA 1
ATOM 712 C C . VAL A 1 90 ? -2.348 0.974 -0.909 1.00 98.00 90 VAL A C 1
ATOM 714 O O . VAL A 1 90 ? -1.660 1.422 -1.826 1.00 98.00 90 VAL A O 1
ATOM 717 N N . SER A 1 91 ? -3.165 -0.071 -1.070 1.00 98.31 91 SER A N 1
ATOM 718 C CA . SER A 1 91 ? -3.281 -0.821 -2.327 1.00 98.31 91 SER A CA 1
ATOM 719 C C . SER A 1 91 ? -3.757 0.066 -3.480 1.00 98.31 91 SER A C 1
ATOM 721 O O . SER A 1 91 ? -3.213 0.000 -4.583 1.00 98.31 91 SER A O 1
ATOM 723 N N . ASP A 1 92 ? -4.722 0.951 -3.228 1.00 97.88 92 ASP A N 1
ATOM 724 C CA . ASP A 1 92 ? -5.190 1.930 -4.207 1.00 97.88 92 ASP A CA 1
ATOM 725 C C . ASP A 1 92 ? -4.091 2.933 -4.592 1.00 97.88 92 ASP A C 1
ATOM 727 O O . ASP A 1 92 ? -3.860 3.197 -5.775 1.00 97.88 92 ASP A O 1
ATOM 731 N N . THR A 1 93 ? -3.334 3.430 -3.611 1.00 97.38 93 THR A N 1
ATOM 732 C CA . THR A 1 93 ? -2.209 4.344 -3.859 1.00 97.38 93 THR A CA 1
ATOM 733 C C . THR A 1 93 ? -1.116 3.672 -4.698 1.00 97.38 93 THR A C 1
ATOM 735 O O . THR A 1 93 ? -0.623 4.271 -5.657 1.00 97.38 93 THR A O 1
ATOM 738 N N . VAL A 1 94 ? -0.799 2.401 -4.427 1.00 97.44 94 VAL A N 1
ATOM 739 C CA . VAL A 1 94 ? 0.137 1.606 -5.242 1.00 97.44 94 VAL A CA 1
ATOM 740 C C . VAL A 1 94 ? -0.401 1.384 -6.657 1.00 97.44 94 VAL A C 1
ATOM 742 O O . VAL A 1 94 ? 0.334 1.567 -7.628 1.00 97.44 94 VAL A O 1
ATOM 745 N N . ARG A 1 95 ? -1.693 1.071 -6.815 1.00 97.31 95 ARG A N 1
ATOM 746 C CA . ARG A 1 95 ? -2.339 0.940 -8.132 1.00 97.31 95 ARG A CA 1
ATOM 747 C C . ARG A 1 95 ? -2.202 2.217 -8.960 1.00 97.31 95 ARG A C 1
ATOM 749 O O . ARG A 1 95 ? -1.890 2.153 -10.151 1.00 97.31 95 ARG A O 1
ATOM 756 N N . HIS A 1 96 ? -2.428 3.374 -8.341 1.00 96.12 96 HIS A N 1
ATOM 757 C CA . HIS A 1 96 ? -2.262 4.672 -8.989 1.00 96.12 96 HIS A CA 1
ATOM 758 C C . HIS A 1 96 ? -0.809 4.939 -9.383 1.00 96.12 96 HIS A C 1
ATOM 760 O O . HIS A 1 96 ? -0.563 5.358 -10.518 1.00 96.12 96 HIS A O 1
ATOM 766 N N . PHE A 1 97 ? 0.143 4.630 -8.499 1.00 95.69 97 PHE A N 1
ATOM 767 C CA . PHE A 1 97 ? 1.568 4.719 -8.800 1.00 95.69 97 PHE A CA 1
ATOM 768 C C . PHE A 1 97 ? 1.949 3.869 -10.020 1.00 95.69 97 PHE A C 1
ATOM 770 O O . PHE A 1 97 ? 2.510 4.405 -10.975 1.00 95.69 97 PHE A O 1
ATOM 777 N N . LEU A 1 98 ? 1.577 2.582 -10.051 1.00 94.44 98 LEU A N 1
ATOM 778 C CA . LEU A 1 98 ? 1.894 1.695 -11.177 1.00 94.44 98 LEU A CA 1
ATOM 779 C C . LEU A 1 98 ? 1.286 2.188 -12.495 1.00 94.44 98 LEU A C 1
ATOM 781 O O . LEU A 1 98 ? 1.951 2.166 -13.528 1.00 94.44 98 LEU A O 1
ATOM 785 N N . ARG A 1 99 ? 0.035 2.669 -12.472 1.00 94.19 99 ARG A N 1
ATOM 786 C CA . ARG A 1 99 ? -0.634 3.235 -13.658 1.00 94.19 99 ARG A CA 1
ATOM 787 C C . ARG A 1 9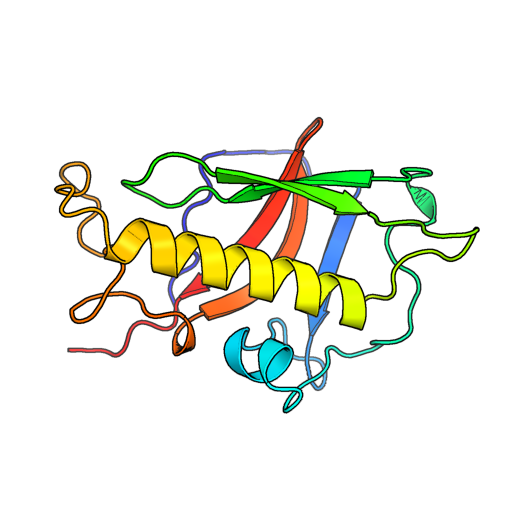9 ? 0.063 4.493 -14.173 1.00 94.19 99 ARG A C 1
ATOM 789 O O . ARG A 1 99 ? 0.116 4.712 -15.381 1.00 94.19 99 ARG A O 1
ATOM 796 N N . ALA A 1 100 ? 0.566 5.343 -13.281 1.00 92.44 100 ALA A N 1
ATOM 797 C CA . ALA A 1 100 ? 1.333 6.521 -13.672 1.00 92.44 100 ALA A CA 1
ATOM 798 C C . ALA A 1 100 ? 2.712 6.123 -14.225 1.00 92.44 100 ALA A C 1
ATOM 800 O O . ALA A 1 100 ? 3.150 6.658 -15.245 1.00 92.44 100 ALA A O 1
ATOM 801 N N . ALA A 1 101 ? 3.366 5.153 -13.583 1.00 91.19 101 ALA A N 1
ATOM 802 C CA . ALA A 1 101 ? 4.659 4.617 -13.984 1.00 91.19 101 ALA A CA 1
ATOM 803 C C . ALA A 1 101 ? 4.609 3.942 -15.364 1.00 91.19 101 ALA A C 1
ATOM 805 O O . ALA A 1 101 ? 5.481 4.205 -16.186 1.00 91.19 101 ALA A O 1
ATOM 806 N N . SER A 1 102 ? 3.563 3.162 -15.663 1.00 89.94 102 SER A N 1
ATOM 807 C CA . SER A 1 102 ? 3.422 2.447 -16.942 1.00 89.94 102 SER A CA 1
ATOM 808 C C . SER A 1 102 ? 3.205 3.369 -18.149 1.00 89.94 102 SER A C 1
ATOM 810 O O . SER A 1 102 ? 3.527 3.003 -19.277 1.00 89.94 102 SER A O 1
ATOM 812 N N . ARG A 1 103 ? 2.664 4.576 -17.933 1.00 85.88 103 ARG A N 1
ATOM 813 C CA . ARG A 1 103 ? 2.456 5.582 -18.992 1.00 85.88 103 ARG A CA 1
ATOM 814 C C . ARG A 1 103 ? 3.735 6.332 -19.345 1.00 85.88 103 ARG A C 1
ATOM 816 O O . ARG A 1 103 ? 3.888 6.806 -20.470 1.00 85.88 103 ARG A O 1
ATOM 823 N N . LYS A 1 104 ? 4.657 6.469 -18.390 1.00 79.06 104 LYS A N 1
ATOM 824 C CA . LYS A 1 104 ? 5.947 7.112 -18.627 1.00 79.06 104 LYS A CA 1
ATOM 825 C C . LYS A 1 104 ? 6.810 6.129 -19.430 1.00 79.06 104 LYS A C 1
ATOM 827 O O . LYS A 1 104 ? 7.269 5.136 -18.884 1.00 79.06 104 LYS A O 1
ATOM 832 N N . ARG A 1 105 ? 7.104 6.424 -20.706 1.00 62.25 105 ARG A N 1
ATOM 833 C CA . ARG A 1 105 ? 8.084 5.687 -21.551 1.00 62.25 105 ARG A CA 1
ATOM 834 C C . ARG A 1 105 ? 9.538 5.824 -21.049 1.00 62.25 105 ARG A C 1
ATOM 836 O O . ARG A 1 105 ? 10.475 5.918 -21.841 1.00 62.25 105 ARG A O 1
ATOM 843 N N . ARG A 1 106 ? 9.754 5.948 -19.739 1.00 62.19 106 ARG A N 1
ATOM 844 C CA . ARG A 1 106 ? 11.083 6.153 -19.173 1.00 62.19 106 ARG A CA 1
ATOM 845 C C . ARG A 1 106 ? 11.824 4.825 -19.159 1.00 62.19 106 ARG A C 1
ATOM 847 O O . ARG A 1 106 ? 11.333 3.830 -18.639 1.00 62.19 106 ARG A O 1
ATOM 854 N N . ARG A 1 107 ? 13.028 4.845 -19.731 1.00 58.53 107 ARG A N 1
ATOM 855 C CA . ARG A 1 107 ? 14.005 3.768 -19.594 1.00 58.53 107 ARG A CA 1
ATOM 856 C C . ARG A 1 107 ? 14.360 3.677 -18.112 1.00 58.53 107 ARG A C 1
ATOM 858 O O . ARG A 1 107 ? 14.841 4.654 -17.543 1.00 58.53 107 ARG A O 1
ATOM 865 N N . HIS A 1 108 ? 14.070 2.537 -17.499 1.00 63.72 108 HIS A N 1
ATOM 866 C CA . HIS A 1 108 ? 14.479 2.216 -16.132 1.00 63.72 108 HIS A CA 1
ATOM 867 C C . HIS A 1 108 ? 15.981 2.489 -15.975 1.00 63.72 108 HIS A C 1
ATOM 869 O O . HIS A 1 108 ? 16.743 2.345 -16.939 1.00 63.72 108 HIS A O 1
ATOM 875 N N . ALA A 1 109 ? 16.419 2.861 -14.771 1.00 68.94 109 ALA A N 1
ATOM 876 C CA . ALA A 1 109 ? 17.847 2.934 -14.481 1.00 68.94 109 ALA A CA 1
ATOM 877 C C . ALA A 1 109 ? 18.532 1.612 -14.891 1.00 68.94 109 ALA A C 1
ATOM 879 O O . ALA A 1 109 ? 17.967 0.525 -14.705 1.00 68.94 109 ALA A O 1
ATOM 880 N N . ARG A 1 110 ? 19.732 1.697 -15.489 1.00 71.50 110 ARG A N 1
ATOM 881 C CA . ARG A 1 110 ? 20.501 0.505 -15.889 1.00 71.50 110 ARG A CA 1
ATOM 882 C C . ARG A 1 110 ? 20.630 -0.436 -14.681 1.00 71.50 110 ARG A C 1
ATOM 884 O O . ARG A 1 110 ? 20.964 0.014 -13.592 1.00 71.50 110 ARG A O 1
ATOM 891 N N . GLY A 1 111 ? 20.326 -1.721 -14.875 1.00 78.12 111 GLY A N 1
ATOM 892 C CA . GLY A 1 111 ? 20.362 -2.740 -13.814 1.00 78.12 111 GLY A CA 1
ATOM 893 C C . GLY A 1 111 ? 19.059 -2.947 -13.026 1.00 78.12 111 GLY A C 1
ATOM 894 O O . GLY A 1 111 ? 19.031 -3.791 -12.143 1.00 78.12 111 GLY A O 1
ATOM 895 N N . SER A 1 112 ? 17.967 -2.231 -13.333 1.00 82.12 112 SER A N 1
ATOM 896 C CA . SER A 1 112 ? 16.653 -2.414 -12.670 1.00 82.12 112 SER A CA 1
ATOM 897 C C . SER A 1 112 ? 15.582 -3.049 -13.569 1.00 82.12 112 SER A C 1
ATOM 899 O O . SER A 1 112 ? 14.390 -2.898 -13.320 1.00 82.12 112 SER A O 1
ATOM 901 N N . GLN A 1 113 ? 15.983 -3.764 -14.624 1.00 83.19 113 GLN A N 1
ATOM 902 C CA . GLN A 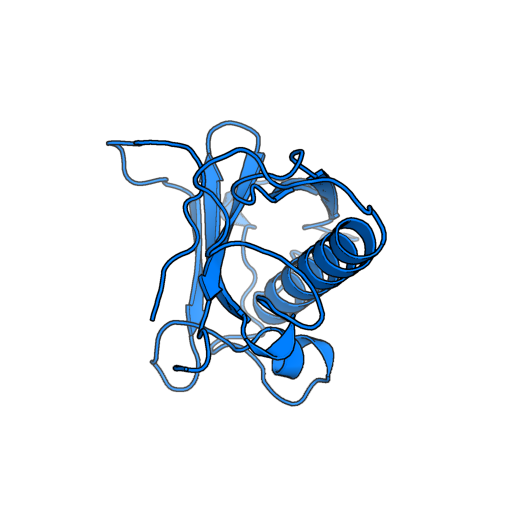1 113 ? 15.059 -4.320 -15.627 1.00 83.19 113 GLN A CA 1
ATOM 903 C C . GLN A 1 113 ? 14.061 -5.326 -15.036 1.00 83.19 113 GLN A C 1
ATOM 905 O O . GLN A 1 113 ? 12.899 -5.331 -15.432 1.00 83.19 113 GLN A O 1
ATOM 910 N N . GLN A 1 114 ? 14.467 -6.110 -14.036 1.00 86.75 114 GLN A N 1
ATOM 911 C CA . GLN A 1 114 ? 13.576 -7.039 -13.326 1.00 86.75 114 GLN A CA 1
ATOM 912 C C . GLN A 1 114 ? 12.443 -6.346 -12.542 1.00 86.75 114 GLN A C 1
ATOM 914 O O . GLN A 1 114 ? 11.477 -6.995 -12.161 1.00 86.75 114 GLN A O 1
ATOM 919 N N . TRP A 1 115 ? 12.550 -5.031 -12.314 1.00 90.06 115 TRP A N 1
ATOM 920 C CA . TRP A 1 115 ? 11.547 -4.204 -11.634 1.00 90.06 115 TRP A CA 1
ATOM 921 C C . TRP A 1 115 ? 10.726 -3.356 -12.612 1.00 90.06 115 TRP A C 1
ATOM 923 O O . TRP A 1 115 ? 10.077 -2.389 -12.216 1.00 90.06 115 TRP A O 1
ATOM 933 N N . THR A 1 116 ? 10.762 -3.679 -13.904 1.00 90.62 116 THR A N 1
ATOM 934 C CA . THR A 1 116 ? 9.971 -2.984 -14.925 1.00 90.62 116 THR A CA 1
ATOM 935 C C . THR A 1 116 ? 8.480 -3.073 -14.598 1.00 90.62 116 THR A C 1
ATOM 937 O O . THR A 1 116 ? 8.001 -4.137 -14.229 1.00 90.62 116 THR A O 1
ATOM 940 N N . ILE A 1 117 ? 7.743 -1.969 -14.740 1.00 91.19 117 ILE A N 1
ATOM 941 C CA . ILE A 1 117 ? 6.295 -1.878 -14.531 1.00 91.19 117 ILE A CA 1
ATOM 942 C C . ILE A 1 117 ? 5.633 -1.792 -15.905 1.00 91.19 117 ILE A C 1
ATOM 944 O O . ILE A 1 117 ? 6.030 -0.967 -16.730 1.00 91.19 117 ILE A O 1
ATOM 948 N N . GLY A 1 118 ? 4.597 -2.595 -16.142 1.00 88.69 118 GLY A N 1
ATOM 949 C CA . GLY A 1 118 ? 3.801 -2.547 -17.372 1.00 88.69 118 GLY A CA 1
ATOM 950 C C . GLY A 1 118 ? 3.574 -3.919 -17.999 1.00 88.69 118 GLY A C 1
ATOM 951 O O . GLY A 1 118 ? 3.730 -4.943 -17.344 1.00 88.69 118 GLY A O 1
ATOM 952 N N . ASN A 1 119 ? 3.192 -3.936 -19.279 1.00 85.25 119 ASN A N 1
ATOM 953 C CA . ASN A 1 119 ? 2.731 -5.153 -19.959 1.00 85.25 119 ASN A CA 1
ATOM 954 C C . ASN A 1 119 ? 3.772 -6.285 -19.973 1.00 85.25 119 ASN A C 1
ATOM 956 O O . ASN A 1 119 ? 3.395 -7.439 -19.819 1.00 85.25 119 ASN A O 1
ATOM 960 N N . ASN A 1 120 ? 5.058 -5.942 -20.090 1.00 84.75 120 ASN A N 1
ATOM 961 C CA . ASN A 1 120 ? 6.178 -6.893 -20.113 1.00 84.75 120 ASN A CA 1
ATOM 962 C C . ASN A 1 120 ? 6.932 -6.944 -18.772 1.00 84.75 120 ASN A C 1
ATOM 964 O O . ASN A 1 120 ? 8.118 -7.258 -18.736 1.00 84.75 120 ASN A O 1
ATOM 968 N N . GLY A 1 121 ? 6.284 -6.538 -17.683 1.00 89.50 121 GLY A N 1
ATOM 969 C CA . GLY A 1 121 ? 6.899 -6.461 -16.368 1.00 89.50 121 GLY A CA 1
ATOM 970 C C . GLY A 1 121 ? 5.892 -6.731 -15.263 1.00 89.50 121 GLY A C 1
ATOM 971 O O . GLY A 1 121 ? 4.886 -7.404 -15.462 1.00 89.50 121 GLY A O 1
ATOM 972 N N . ILE A 1 122 ? 6.177 -6.185 -14.090 1.00 92.75 122 ILE A N 1
ATOM 973 C CA . ILE A 1 122 ? 5.347 -6.306 -12.904 1.00 92.75 122 ILE A CA 1
ATOM 974 C C . ILE A 1 122 ? 4.058 -5.509 -13.109 1.00 92.75 122 ILE A C 1
ATOM 976 O O . ILE A 1 122 ? 4.071 -4.301 -13.380 1.00 92.75 122 ILE A O 1
ATOM 980 N N . GLN A 1 123 ? 2.937 -6.202 -12.963 1.00 94.88 123 GLN A N 1
ATOM 981 C CA . GLN A 1 123 ? 1.598 -5.642 -13.001 1.00 94.88 123 GLN A CA 1
ATOM 982 C C . GLN A 1 123 ? 1.006 -5.606 -11.591 1.00 94.88 123 GLN A C 1
ATOM 984 O O . GLN A 1 123 ? 1.481 -6.253 -10.660 1.00 94.88 123 GLN A O 1
ATOM 989 N N . PHE A 1 124 ? -0.078 -4.850 -11.417 1.00 96.25 124 PHE A N 1
ATOM 990 C CA . PHE A 1 124 ? -0.720 -4.706 -10.107 1.00 96.25 124 PHE A CA 1
ATOM 991 C C . PHE A 1 124 ? -1.213 -6.040 -9.523 1.00 96.25 124 PHE A C 1
ATOM 993 O O . PHE A 1 124 ? -1.172 -6.246 -8.316 1.00 96.25 124 PHE A O 1
ATOM 1000 N N . GLN A 1 125 ? -1.639 -6.964 -10.384 1.00 96.00 125 GLN A N 1
ATOM 1001 C CA . GLN A 1 125 ? -2.101 -8.300 -10.000 1.00 96.00 125 GLN A CA 1
ATOM 1002 C C . GLN A 1 125 ? -0.991 -9.215 -9.463 1.00 96.00 125 GLN A C 1
ATOM 1004 O O . GLN A 1 125 ? -1.297 -10.269 -8.902 1.00 96.00 125 GLN A O 1
ATOM 1009 N N . ASP A 1 126 ? 0.270 -8.826 -9.652 1.00 95.50 126 ASP A N 1
ATOM 1010 C CA . ASP A 1 126 ? 1.442 -9.570 -9.198 1.00 95.50 126 ASP A CA 1
ATOM 1011 C C . ASP A 1 126 ? 1.898 -9.095 -7.807 1.00 95.50 126 ASP A C 1
ATOM 1013 O O . ASP A 1 126 ? 2.882 -9.610 -7.277 1.00 95.50 126 ASP A O 1
ATOM 1017 N N . LEU A 1 127 ? 1.216 -8.103 -7.214 1.00 97.12 127 LEU A N 1
ATOM 1018 C CA . LEU A 1 127 ? 1.628 -7.472 -5.963 1.00 97.12 127 LEU A CA 1
ATOM 1019 C C . LEU A 1 127 ? 0.870 -7.974 -4.741 1.00 97.12 127 LEU A C 1
ATOM 1021 O O . LEU A 1 127 ? -0.363 -8.037 -4.708 1.00 97.12 127 LEU A O 1
ATOM 1025 N N . TRP A 1 128 ? 1.650 -8.209 -3.694 1.00 97.81 128 TRP A N 1
ATOM 1026 C CA . TRP A 1 128 ? 1.193 -8.534 -2.356 1.00 97.81 128 TRP A CA 1
ATOM 1027 C C . TRP A 1 128 ? 1.650 -7.450 -1.384 1.00 97.81 128 TRP A C 1
ATOM 1029 O O . TRP A 1 128 ? 2.821 -7.064 -1.370 1.00 97.81 128 TRP A O 1
ATOM 1039 N N . LEU A 1 129 ? 0.717 -6.946 -0.580 1.00 98.00 129 LEU A N 1
ATOM 1040 C CA . LEU A 1 129 ? 0.986 -6.025 0.516 1.00 98.00 129 LEU A CA 1
ATOM 1041 C C . LEU A 1 129 ? 1.320 -6.839 1.763 1.00 98.00 129 LEU A C 1
ATOM 1043 O O . LEU A 1 129 ? 0.463 -7.573 2.242 1.00 98.00 129 LEU A O 1
ATOM 1047 N N . LEU A 1 130 ? 2.542 -6.711 2.279 1.00 97.19 130 LEU A N 1
ATOM 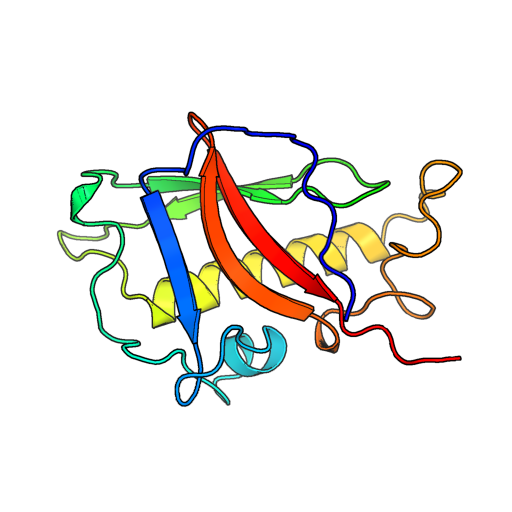1048 C CA . LEU A 1 130 ? 2.984 -7.439 3.473 1.00 97.19 130 LEU A CA 1
ATOM 1049 C C . LEU A 1 130 ? 2.750 -6.623 4.742 1.00 97.19 130 LEU A C 1
ATOM 1051 O O . LEU A 1 130 ? 2.189 -7.105 5.723 1.00 97.19 130 LEU A O 1
ATOM 1055 N N . SER A 1 131 ? 3.203 -5.373 4.726 1.00 97.00 131 SER A N 1
ATOM 1056 C CA . SER A 1 131 ? 3.128 -4.482 5.875 1.00 97.00 131 SER A CA 1
ATOM 1057 C C . SER A 1 131 ? 3.209 -3.017 5.445 1.00 97.00 131 SER A C 1
ATOM 1059 O O . SER A 1 131 ? 3.509 -2.701 4.291 1.00 97.00 131 SER A O 1
ATOM 1061 N N . VAL A 1 132 ? 2.930 -2.110 6.374 1.00 96.62 132 VAL A N 1
ATOM 1062 C CA . VAL A 1 132 ? 3.193 -0.676 6.256 1.00 96.62 132 VAL A CA 1
ATOM 1063 C C . VAL A 1 132 ? 4.032 -0.263 7.455 1.00 96.62 132 VAL A C 1
ATOM 1065 O O . VAL A 1 132 ? 3.627 -0.444 8.602 1.00 96.62 132 VAL A O 1
ATOM 1068 N N . VAL A 1 133 ? 5.219 0.263 7.174 1.00 94.88 133 VAL A N 1
ATOM 1069 C CA . VAL A 1 133 ? 6.285 0.492 8.150 1.00 94.88 133 VAL A CA 1
ATOM 1070 C C . VAL A 1 133 ? 6.598 1.976 8.227 1.00 94.88 133 VAL A C 1
ATOM 1072 O O . VAL A 1 133 ? 6.743 2.637 7.194 1.00 94.88 133 VAL A O 1
ATOM 1075 N N . ARG A 1 134 ? 6.755 2.501 9.440 1.00 93.62 134 ARG A N 1
ATOM 1076 C CA . ARG A 1 134 ? 7.245 3.863 9.652 1.00 93.62 134 ARG A CA 1
ATOM 1077 C C . ARG A 1 134 ? 8.766 3.927 9.525 1.00 93.62 134 ARG A C 1
ATOM 1079 O O . ARG A 1 134 ? 9.485 3.180 10.178 1.00 93.62 134 ARG A O 1
ATOM 1086 N N . ASP A 1 135 ? 9.259 4.866 8.732 1.00 90.00 135 ASP A N 1
ATOM 1087 C CA . ASP A 1 135 ? 10.677 5.197 8.602 1.00 90.00 135 ASP A CA 1
ATOM 1088 C C . ASP A 1 135 ? 10.862 6.708 8.784 1.00 90.00 135 ASP A C 1
ATOM 1090 O O . ASP A 1 135 ? 10.551 7.509 7.902 1.00 90.00 135 ASP A O 1
ATOM 1094 N N . GLY A 1 136 ? 11.280 7.117 9.983 1.00 90.12 136 GLY A N 1
ATOM 1095 C CA . GLY A 1 136 ? 11.302 8.525 10.378 1.00 90.12 136 GLY A CA 1
ATOM 1096 C C . GLY A 1 136 ? 9.910 9.170 10.305 1.00 90.12 136 GLY A C 1
ATOM 1097 O O . GLY A 1 136 ? 9.006 8.820 11.071 1.00 90.12 136 GLY A O 1
ATOM 1098 N N . ASN A 1 137 ? 9.751 10.119 9.378 1.00 91.44 137 ASN A N 1
ATOM 1099 C CA . ASN A 1 137 ? 8.516 10.888 9.166 1.00 91.44 137 ASN A CA 1
ATOM 1100 C C . ASN A 1 137 ? 7.655 10.367 8.007 1.00 91.44 137 ASN A C 1
ATOM 1102 O O . ASN A 1 137 ? 6.613 10.952 7.707 1.00 91.44 137 ASN A O 1
ATOM 1106 N N . ILE A 1 138 ? 8.090 9.300 7.338 1.00 94.44 138 ILE A N 1
ATOM 1107 C CA . ILE A 1 138 ? 7.357 8.698 6.228 1.00 94.44 138 ILE A CA 1
ATOM 1108 C C . ILE A 1 138 ? 6.899 7.292 6.591 1.00 94.44 138 ILE A C 1
ATOM 1110 O O . ILE A 1 138 ? 7.478 6.613 7.435 1.00 94.44 138 ILE A O 1
ATOM 1114 N N . TRP A 1 139 ? 5.846 6.856 5.923 1.00 96.00 139 TRP A N 1
ATOM 1115 C CA . TRP A 1 139 ? 5.330 5.501 5.986 1.00 96.00 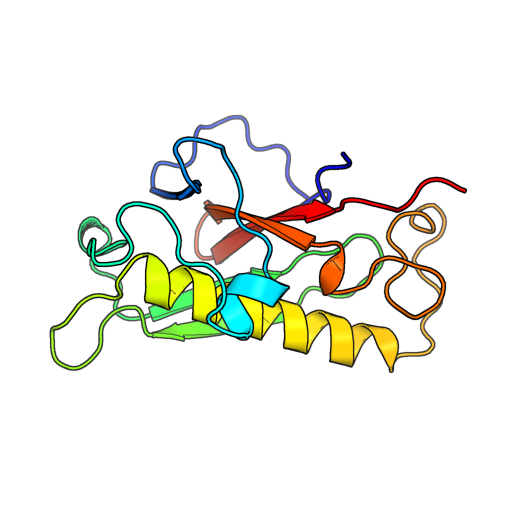139 TRP A CA 1
ATOM 1116 C C . TRP A 1 139 ? 5.555 4.833 4.647 1.00 96.00 139 TRP A C 1
ATOM 1118 O O . TRP A 1 139 ? 5.396 5.466 3.606 1.00 96.00 139 TRP A O 1
ATOM 1128 N N . ARG A 1 140 ? 5.938 3.561 4.653 1.00 95.19 140 ARG A N 1
ATOM 1129 C CA . ARG A 1 140 ? 6.307 2.842 3.436 1.00 95.19 140 ARG A CA 1
ATOM 1130 C C . ARG A 1 140 ? 5.616 1.492 3.392 1.00 95.19 140 ARG A C 1
ATOM 1132 O O . ARG A 1 140 ? 5.655 0.776 4.392 1.00 95.19 140 ARG A O 1
ATOM 1139 N N . PRO A 1 141 ? 5.003 1.123 2.261 1.00 97.00 141 PRO A N 1
ATOM 1140 C CA . PRO A 1 141 ? 4.497 -0.223 2.096 1.00 97.00 141 PRO A CA 1
ATOM 1141 C C . PRO A 1 141 ? 5.663 -1.186 1.846 1.00 97.00 141 PRO A C 1
ATOM 1143 O O . PRO A 1 141 ? 6.506 -0.954 0.977 1.00 97.00 141 PRO A O 1
ATOM 1146 N N . GLU A 1 142 ? 5.692 -2.296 2.574 1.00 95.69 142 GLU A N 1
ATOM 1147 C CA . GLU A 1 142 ? 6.488 -3.455 2.192 1.00 95.69 142 GLU A CA 1
ATOM 1148 C C . GLU A 1 142 ? 5.688 -4.293 1.197 1.00 95.69 142 GLU A C 1
ATOM 1150 O O . GLU A 1 142 ? 4.597 -4.785 1.498 1.00 95.69 142 GLU A O 1
ATOM 1155 N N . ILE A 1 143 ? 6.240 -4.434 -0.007 1.00 96.44 143 ILE A N 1
ATOM 1156 C CA . ILE A 1 143 ? 5.571 -5.063 -1.144 1.00 96.44 143 ILE A CA 1
ATOM 1157 C C . ILE A 1 143 ? 6.387 -6.264 -1.607 1.00 96.44 143 ILE A C 1
ATOM 1159 O O . ILE A 1 143 ? 7.614 -6.201 -1.731 1.00 96.44 143 ILE A O 1
ATOM 1163 N N . GLU A 1 144 ? 5.689 -7.345 -1.920 1.00 94.75 144 GLU A N 1
ATOM 1164 C CA . GLU A 1 144 ? 6.256 -8.505 -2.588 1.00 94.75 144 GLU A CA 1
ATOM 1165 C C . GLU A 1 144 ? 5.691 -8.632 -4.002 1.00 94.75 144 GLU A C 1
ATOM 1167 O O . GLU A 1 144 ? 4.482 -8.531 -4.210 1.00 94.75 144 GLU A O 1
ATOM 1172 N N . ALA A 1 145 ? 6.575 -8.852 -4.976 1.00 93.75 145 ALA A N 1
ATOM 1173 C CA . ALA A 1 145 ? 6.205 -9.118 -6.356 1.00 93.75 145 ALA A CA 1
ATOM 1174 C C . ALA A 1 145 ? 6.308 -10.621 -6.651 1.00 93.75 145 ALA A C 1
ATOM 1176 O O . ALA A 1 145 ? 7.345 -11.268 -6.443 1.00 93.75 145 ALA A O 1
ATOM 1177 N N . HIS A 1 146 ? 5.217 -11.183 -7.159 1.00 91.06 146 HIS A N 1
ATOM 1178 C CA . HIS A 1 146 ? 5.127 -12.555 -7.649 1.00 91.06 146 HIS A CA 1
ATOM 1179 C C . HIS A 1 146 ? 5.282 -12.521 -9.164 1.00 91.06 146 HIS A C 1
ATOM 1181 O O . HIS A 1 146 ? 4.314 -12.598 -9.912 1.00 91.06 146 HIS A O 1
ATOM 1187 N N . VAL A 1 147 ? 6.525 -12.342 -9.610 1.00 80.06 147 VAL A N 1
ATOM 1188 C CA . VAL A 1 147 ? 6.852 -12.347 -11.038 1.00 80.06 147 VAL A CA 1
ATOM 1189 C C . VAL A 1 147 ? 6.549 -13.739 -11.589 1.00 80.06 147 VAL A C 1
ATOM 1191 O O . VAL A 1 147 ? 7.038 -14.734 -11.045 1.00 80.06 147 VAL A O 1
ATOM 1194 N N . ARG A 1 148 ? 5.727 -13.815 -12.640 1.00 64.69 148 ARG A N 1
ATOM 1195 C CA . ARG A 1 148 ? 5.526 -15.064 -13.383 1.00 64.69 148 ARG A CA 1
ATOM 1196 C C . ARG A 1 148 ? 6.884 -15.483 -13.945 1.00 64.69 148 ARG A C 1
ATOM 1198 O O . ARG A 1 148 ? 7.593 -14.645 -14.499 1.00 64.69 148 ARG A O 1
ATOM 1205 N N . GLY A 1 149 ? 7.266 -16.742 -13.730 1.00 54.06 149 GLY A N 1
ATOM 1206 C CA . GLY A 1 149 ? 8.466 -17.292 -14.358 1.00 54.06 149 GLY A CA 1
ATOM 1207 C C . GLY A 1 149 ? 8.397 -17.138 -15.885 1.00 54.06 149 GLY A C 1
ATOM 1208 O O . GLY A 1 149 ? 7.290 -16.973 -16.409 1.00 54.06 149 GLY A O 1
ATOM 1209 N N . PRO A 1 150 ? 9.554 -17.123 -16.569 1.00 52.50 150 PRO A N 1
ATOM 1210 C CA . PRO A 1 150 ? 9.598 -17.120 -18.029 1.00 52.50 150 PRO A CA 1
ATOM 1211 C C . PRO A 1 150 ? 8.830 -18.301 -18.632 1.00 52.50 150 PRO A C 1
ATOM 1213 O O . PRO A 1 150 ? 8.773 -19.368 -17.976 1.00 52.50 150 PRO A O 1
#

pLDDT: mean 88.57, std 13.18, range [45.44, 98.31]

Radius of gyration: 15.25 Å; chains: 1; bounding box: 35×30×41 Å

Organism: Fomitopsis schrenkii (NCBI:txid2126942)